Protein AF-A0A359N017-F1 (afdb_monomer)

Solvent-accessible surface area (backbone atoms only — not comparable to full-atom values): 4722 Å² total; per-residue (Å²): 126,56,68,70,62,52,39,58,74,73,44,63,82,64,37,36,70,66,57,53,50,50,47,49,23,64,76,70,73,46,90,69,62,67,68,62,49,54,54,50,52,58,72,64,57,35,56,40,75,69,86,46,71,44,79,54,91,95,43,77,38,58,28,28,30,77,35,84,84,44,62,78,62,68,62,78,118

Foldseek 3Di:
DPQVVQLVVVDDQKDFLVSSQVSNCVVVVHHDDSVVSVVVVVVLVQKDFPPDWDDDPPDTTTIIGGDPPRPVPVVPD

Nearest PDB structures (foldseek):
  5bs6-assembly2_D  TM=8.831E-01  e=7.206E-06  Bacteroides thetaiotaomicron VPI-5482
  5bs6-assembly1_B  TM=8.638E-01  e=1.700E-05  Bacteroides thetaiotaomicron VPI-5482
  3gz6-assembly1_B  TM=9.522E-01  e=1.153E-04  Shewanella oneidensis
  7q94-assembly1_A  TM=8.486E-01  e=3.754E-05  Agrobacterium fabrum str. C58
  7q92-assembly1_A  TM=8.017E-01  e=2.365E-05  Agrobacterium fabrum str. C58

Secondary structure (DSSP, 8-state):
--HHHHHHHHS-SSEEHHHHHHHHHHHHTS---HHHHHHHHHHT--EEEEEEEEEETTEEEEEEEE-TTTTTTGGG-

Radius of gyration: 12.2 Å; Cα contacts (8 Å, |Δi|>4): 81; chains: 1; bounding box: 32×22×29 Å

Mean predicted aligned error: 5.62 Å

Structure (mmCIF, N/CA/C/O backbone):
data_AF-A0A359N017-F1
#
_entry.id   AF-A0A359N017-F1
#
loop_
_atom_site.group_PDB
_atom_site.id
_atom_site.type_symbol
_atom_site.label_atom_id
_atom_site.label_alt_id
_atom_site.label_comp_id
_atom_site.label_asym_id
_atom_site.label_entity_id
_atom_site.label_seq_id
_atom_site.pdbx_PDB_ins_code
_atom_site.Cartn_x
_atom_site.Cartn_y
_atom_site.Cartn_z
_atom_site.occupancy
_atom_site.B_iso_or_equiv
_atom_site.auth_seq_id
_atom_site.auth_comp_id
_atom_site.auth_asym_id
_atom_site.auth_atom_id
_atom_site.pdbx_PDB_model_num
ATOM 1 N N . MET A 1 1 ? -11.147 -6.167 -14.008 1.00 49.09 1 MET A N 1
ATOM 2 C CA . MET A 1 1 ? -12.010 -6.628 -12.895 1.00 49.09 1 MET A CA 1
ATOM 3 C C . MET A 1 1 ? -11.286 -7.410 -11.782 1.00 49.09 1 MET A C 1
ATOM 5 O O . MET A 1 1 ? -11.946 -7.721 -10.803 1.00 49.09 1 MET A O 1
ATOM 9 N N . GLU A 1 2 ? -9.975 -7.712 -11.829 1.00 62.28 2 GLU A N 1
ATOM 10 C CA . GLU A 1 2 ? -9.492 -8.878 -11.045 1.00 62.28 2 GLU A CA 1
ATOM 11 C C . GLU A 1 2 ? -8.324 -8.641 -10.071 1.00 62.28 2 GLU A C 1
ATOM 13 O O . GLU A 1 2 ? -8.252 -9.307 -9.042 1.00 62.28 2 GLU A O 1
ATOM 18 N N . TYR A 1 3 ? -7.437 -7.670 -10.304 1.00 71.12 3 TYR A N 1
ATOM 19 C CA . TYR A 1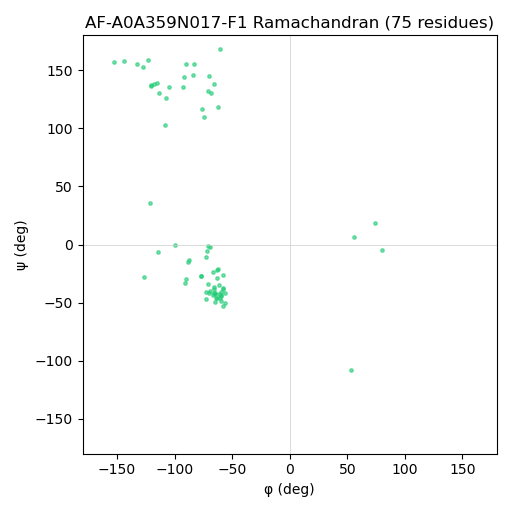 3 ? -6.168 -7.614 -9.559 1.00 71.12 3 TYR A CA 1
ATOM 20 C C . TYR A 1 3 ? -6.309 -7.261 -8.078 1.00 71.12 3 TYR A C 1
ATOM 22 O O . TYR A 1 3 ? -5.649 -7.866 -7.241 1.00 71.12 3 TYR A O 1
ATOM 30 N N . THR A 1 4 ? -7.192 -6.325 -7.720 1.00 73.50 4 THR A N 1
ATOM 31 C CA . THR A 1 4 ? -7.405 -5.972 -6.306 1.00 73.50 4 THR A CA 1
ATOM 32 C C . THR A 1 4 ? -8.124 -7.084 -5.543 1.00 73.50 4 THR A C 1
ATOM 34 O O . THR A 1 4 ? -7.828 -7.314 -4.374 1.00 73.50 4 THR A O 1
ATOM 37 N N . THR A 1 5 ? -9.027 -7.813 -6.202 1.00 78.88 5 THR A N 1
ATOM 38 C CA . THR A 1 5 ? -9.703 -8.983 -5.625 1.00 78.88 5 THR A CA 1
ATOM 39 C C . THR A 1 5 ? -8.711 -10.118 -5.387 1.00 78.88 5 THR A C 1
ATOM 41 O O . THR A 1 5 ? -8.708 -10.717 -4.315 1.00 78.88 5 THR A O 1
ATOM 44 N N . ILE A 1 6 ? -7.816 -10.378 -6.341 1.00 81.00 6 ILE A N 1
ATOM 45 C CA . ILE A 1 6 ? -6.738 -11.359 -6.171 1.00 81.00 6 ILE A CA 1
ATOM 46 C C . ILE A 1 6 ? -5.785 -10.903 -5.056 1.00 81.00 6 ILE A C 1
ATOM 48 O O . ILE A 1 6 ? -5.502 -11.671 -4.140 1.00 81.00 6 ILE A O 1
ATOM 52 N N . ALA A 1 7 ? -5.375 -9.631 -5.049 1.00 80.75 7 ALA A N 1
ATOM 53 C CA . ALA A 1 7 ? -4.521 -9.073 -4.002 1.00 80.75 7 ALA A CA 1
ATOM 54 C C . ALA A 1 7 ? -5.150 -9.197 -2.604 1.00 80.75 7 ALA A C 1
ATOM 56 O O . ALA A 1 7 ? -4.438 -9.522 -1.663 1.00 80.75 7 ALA A O 1
ATOM 57 N N . LYS A 1 8 ? -6.470 -9.017 -2.458 1.00 82.50 8 LYS A N 1
ATOM 58 C CA . LYS A 1 8 ? -7.192 -9.251 -1.194 1.00 82.50 8 LYS A CA 1
ATOM 59 C C . LYS A 1 8 ? -7.120 -10.696 -0.699 1.00 82.50 8 LYS A C 1
ATOM 61 O O . LYS A 1 8 ? -7.106 -10.904 0.505 1.00 82.50 8 LYS A O 1
ATOM 66 N N . ASN A 1 9 ? -7.113 -11.672 -1.606 1.00 83.62 9 ASN A N 1
ATOM 67 C CA . ASN A 1 9 ? -7.018 -13.087 -1.237 1.00 83.62 9 ASN A CA 1
ATOM 68 C C . ASN A 1 9 ? -5.587 -13.492 -0.852 1.00 83.62 9 ASN A C 1
ATOM 70 O O . ASN A 1 9 ? -5.403 -14.431 -0.085 1.00 83.62 9 ASN A O 1
ATOM 74 N N . ILE A 1 10 ? -4.578 -12.800 -1.390 1.00 86.88 10 ILE A N 1
ATOM 75 C CA . ILE A 1 10 ? -3.160 -13.104 -1.144 1.00 86.88 10 ILE A CA 1
ATOM 76 C C . ILE A 1 10 ? -2.615 -12.319 0.056 1.00 86.88 10 ILE A C 1
ATOM 78 O O . ILE A 1 10 ? -1.725 -12.793 0.763 1.00 86.88 10 ILE A O 1
ATOM 82 N N . LEU A 1 11 ? -3.109 -11.101 0.278 1.00 90.38 11 LEU A N 1
ATOM 83 C CA . LEU A 1 11 ? -2.643 -10.243 1.357 1.00 90.38 11 LEU A CA 1
ATOM 84 C C . LEU A 1 11 ? -3.340 -10.577 2.683 1.00 90.38 11 LEU A C 1
ATOM 86 O O . LEU A 1 11 ? -4.528 -10.895 2.698 1.00 90.38 11 LEU A O 1
ATOM 90 N N . PRO A 1 12 ? -2.626 -10.443 3.814 1.00 91.50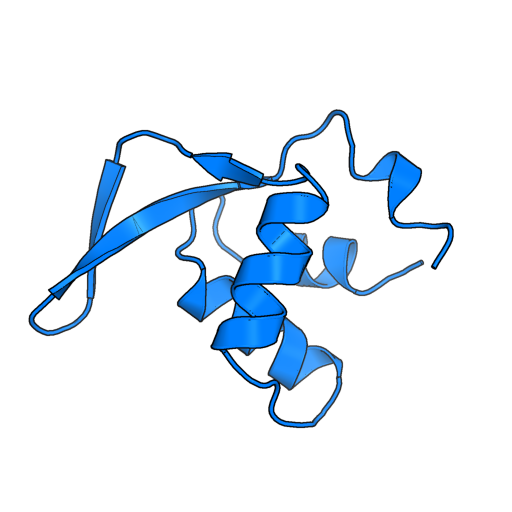 12 PRO A N 1
ATOM 91 C CA . PRO A 1 12 ? -3.254 -10.459 5.133 1.00 91.50 12 PRO A CA 1
ATOM 92 C C . PRO A 1 12 ? -4.273 -9.318 5.278 1.00 91.50 12 PRO A C 1
ATOM 94 O O . PRO A 1 12 ? -4.285 -8.379 4.486 1.00 91.50 12 PRO A O 1
ATOM 97 N N . GLN A 1 13 ? -5.099 -9.357 6.330 1.00 90.31 13 GLN A N 1
ATOM 98 C CA . GLN A 1 13 ? -6.086 -8.299 6.595 1.00 90.31 13 GLN A CA 1
ATOM 99 C C . GLN A 1 13 ? -5.430 -6.910 6.696 1.00 90.31 13 GLN A C 1
ATOM 101 O O . GLN A 1 13 ? -5.937 -5.960 6.107 1.00 90.31 13 GLN A O 1
ATOM 106 N N . LYS A 1 14 ? -4.268 -6.834 7.361 1.00 94.50 14 LYS A N 1
ATOM 107 C CA . LYS A 1 14 ? -3.420 -5.643 7.489 1.00 94.50 14 LYS A CA 1
ATOM 108 C C . LYS A 1 14 ? -2.102 -5.864 6.772 1.00 94.50 14 LYS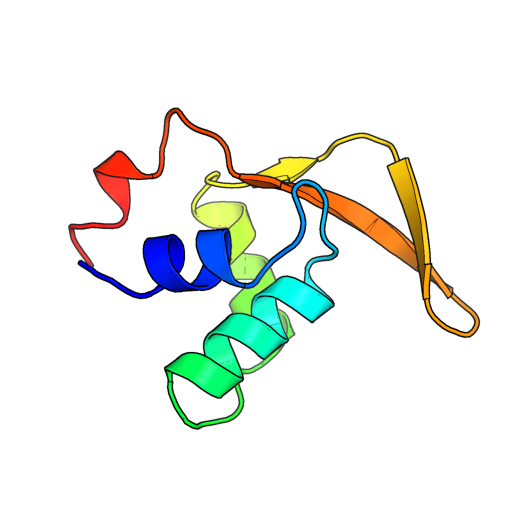 A C 1
ATOM 110 O O . LYS A 1 14 ? -1.433 -6.862 7.024 1.00 94.50 14 LYS A O 1
ATOM 115 N N . PHE A 1 15 ? -1.703 -4.923 5.931 1.00 94.81 15 PHE A N 1
ATOM 116 C CA . PHE A 1 15 ? -0.497 -5.041 5.118 1.00 94.81 15 PHE A CA 1
ATOM 117 C C . PHE A 1 15 ? 0.218 -3.701 4.961 1.00 94.81 15 PHE A C 1
ATOM 119 O O . PHE A 1 15 ? -0.358 -2.621 5.065 1.00 94.81 15 PHE A O 1
ATOM 126 N N . THR A 1 16 ? 1.505 -3.762 4.654 1.00 95.19 16 THR A N 1
ATOM 127 C CA . THR A 1 16 ? 2.317 -2.603 4.287 1.00 95.19 16 THR A CA 1
ATOM 128 C C . THR A 1 16 ? 2.154 -2.272 2.801 1.00 95.19 16 THR A C 1
ATOM 130 O O . THR A 1 16 ? 1.917 -3.148 1.965 1.00 95.19 16 THR A O 1
ATOM 133 N N . LEU A 1 17 ? 2.400 -1.013 2.414 1.00 93.50 17 LEU A N 1
ATOM 134 C CA . LEU A 1 17 ? 2.417 -0.620 0.991 1.00 93.50 17 LEU A CA 1
ATOM 135 C C . LEU A 1 17 ? 3.440 -1.404 0.158 1.00 93.50 17 LEU A C 1
ATOM 137 O O . LEU A 1 17 ? 3.275 -1.542 -1.049 1.00 93.50 17 LEU A O 1
ATOM 141 N N . THR A 1 18 ? 4.504 -1.901 0.789 1.00 93.38 18 THR A N 1
ATOM 142 C CA . THR A 1 18 ? 5.514 -2.723 0.114 1.00 93.38 18 THR A CA 1
ATOM 143 C C . THR A 1 18 ? 4.974 -4.119 -0.197 1.00 93.38 18 THR A C 1
ATOM 145 O O . THR A 1 18 ? 5.238 -4.635 -1.277 1.00 93.38 18 THR A O 1
ATOM 148 N N . GLN A 1 19 ? 4.218 -4.734 0.719 1.00 94.12 19 GLN A N 1
ATOM 149 C CA . GLN A 1 19 ? 3.557 -6.020 0.459 1.00 94.12 19 GLN A CA 1
ATOM 150 C C . GLN A 1 19 ? 2.502 -5.876 -0.638 1.00 94.12 19 GLN A C 1
ATOM 152 O O . GLN A 1 19 ? 2.461 -6.699 -1.548 1.00 94.12 19 GLN A O 1
ATOM 157 N N . LEU A 1 20 ? 1.715 -4.797 -0.604 1.00 93.31 20 LEU A N 1
ATOM 158 C CA . LEU A 1 20 ? 0.739 -4.511 -1.651 1.00 93.31 20 LEU A CA 1
ATOM 159 C C . LEU A 1 20 ? 1.400 -4.328 -3.026 1.00 93.31 20 LEU A C 1
ATOM 161 O O . LEU A 1 20 ? 0.938 -4.918 -3.996 1.00 93.31 20 LEU A O 1
ATOM 165 N N . GLN A 1 21 ? 2.490 -3.555 -3.110 1.00 92.94 21 GLN A N 1
ATOM 166 C CA . GLN A 1 21 ? 3.246 -3.387 -4.356 1.00 92.94 21 GLN A CA 1
ATOM 167 C C . GLN A 1 21 ? 3.699 -4.742 -4.910 1.00 92.94 21 GLN A C 1
ATOM 169 O O . GLN A 1 21 ? 3.418 -5.046 -6.063 1.00 92.94 21 GLN A O 1
ATOM 174 N N . LYS A 1 22 ? 4.319 -5.578 -4.069 1.00 92.69 22 LYS A N 1
ATOM 175 C CA . LYS A 1 22 ? 4.788 -6.910 -4.471 1.00 92.69 22 LYS A CA 1
ATOM 176 C C . LYS A 1 22 ? 3.661 -7.807 -4.965 1.00 92.69 22 LYS A C 1
ATOM 178 O O . LYS A 1 22 ? 3.842 -8.521 -5.940 1.00 92.69 22 LYS A O 1
ATOM 183 N N . ALA A 1 23 ? 2.504 -7.778 -4.303 1.00 91.56 23 ALA A N 1
ATOM 184 C CA . ALA A 1 23 ? 1.345 -8.538 -4.757 1.00 91.56 23 ALA A CA 1
ATOM 185 C C . ALA A 1 23 ? 0.932 -8.106 -6.172 1.00 91.56 23 ALA A C 1
ATOM 187 O O . ALA A 1 23 ? 0.705 -8.956 -7.025 1.00 91.56 23 ALA A O 1
ATOM 188 N N . TYR A 1 24 ? 0.909 -6.799 -6.447 1.00 89.50 24 TYR A N 1
ATOM 189 C CA . TYR A 1 24 ? 0.621 -6.279 -7.784 1.00 89.50 24 TYR A CA 1
ATOM 190 C C . TYR A 1 24 ? 1.693 -6.653 -8.814 1.00 89.50 24 TYR A C 1
ATOM 192 O O . TYR A 1 24 ? 1.338 -7.045 -9.917 1.00 89.50 24 TYR A O 1
ATOM 200 N N . GLU A 1 25 ? 2.976 -6.580 -8.465 1.00 91.44 25 GLU A N 1
ATOM 201 C CA . GLU A 1 25 ? 4.085 -6.980 -9.348 1.00 91.44 25 GLU A CA 1
ATOM 202 C C . GLU A 1 25 ? 4.002 -8.463 -9.725 1.00 91.44 25 GLU A C 1
ATOM 204 O O . GLU A 1 25 ? 4.156 -8.810 -10.893 1.00 91.44 25 GLU A O 1
ATOM 209 N N . ILE A 1 26 ? 3.682 -9.333 -8.760 1.00 90.62 26 ILE A N 1
ATOM 210 C CA . ILE A 1 26 ? 3.484 -10.772 -8.997 1.00 90.62 26 ILE A CA 1
ATOM 211 C C . ILE A 1 26 ? 2.297 -11.004 -9.933 1.00 90.62 26 ILE A C 1
ATOM 213 O O . ILE A 1 26 ? 2.397 -11.784 -10.875 1.00 90.62 26 ILE A O 1
ATOM 217 N N . ILE A 1 27 ? 1.178 -10.323 -9.680 1.00 86.81 27 ILE A N 1
ATOM 218 C CA . ILE A 1 27 ? -0.045 -10.452 -10.476 1.00 86.81 27 ILE A CA 1
ATOM 219 C C . ILE A 1 27 ? 0.162 -9.937 -11.911 1.00 86.81 27 ILE A C 1
ATOM 221 O O . ILE A 1 27 ? -0.370 -10.521 -12.851 1.00 86.81 27 ILE A O 1
ATOM 225 N N . LEU A 1 28 ? 0.915 -8.848 -12.084 1.00 86.50 28 LEU A N 1
ATOM 226 C CA . LEU A 1 28 ? 1.154 -8.216 -13.384 1.00 86.50 28 LEU A CA 1
ATOM 227 C C . LEU A 1 28 ? 2.363 -8.805 -14.133 1.00 86.50 28 LEU A C 1
ATOM 229 O O . LEU A 1 28 ? 2.508 -8.565 -15.329 1.00 86.50 28 LEU A O 1
ATOM 233 N N . GLY A 1 29 ? 3.231 -9.556 -13.452 1.00 91.12 29 GLY A N 1
ATOM 234 C CA . GLY A 1 29 ? 4.414 -10.194 -14.037 1.00 91.12 29 GLY A CA 1
ATOM 235 C C . GLY A 1 29 ? 5.572 -9.241 -14.358 1.00 91.12 29 GLY A C 1
ATOM 236 O O . GLY A 1 29 ? 6.441 -9.593 -15.152 1.00 91.12 29 GLY A O 1
ATOM 237 N N . HIS A 1 30 ? 5.594 -8.040 -13.776 1.00 90.50 30 HIS A N 1
ATOM 238 C CA . HIS A 1 30 ? 6.655 -7.048 -13.980 1.00 90.50 30 HIS A CA 1
ATOM 239 C C . HIS A 1 30 ? 6.813 -6.122 -12.767 1.00 90.50 30 HIS A C 1
ATOM 241 O O . HIS A 1 30 ? 5.871 -5.934 -11.994 1.00 90.50 30 HIS A O 1
ATOM 247 N N . ASP A 1 31 ? 7.998 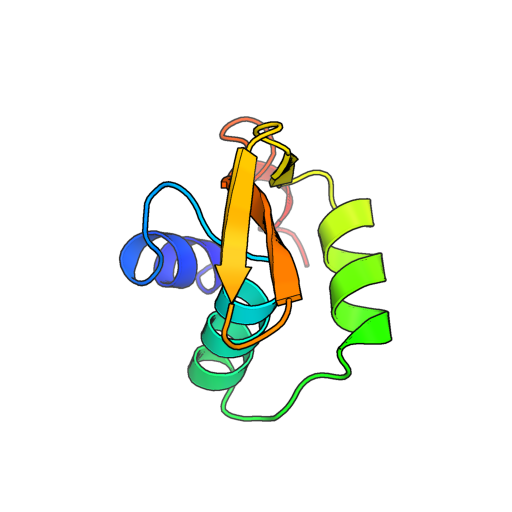-5.526 -12.620 1.00 92.62 31 ASP A N 1
ATOM 248 C CA . ASP A 1 31 ? 8.292 -4.563 -11.559 1.00 92.62 31 ASP A CA 1
ATOM 249 C C . ASP A 1 31 ? 7.551 -3.234 -11.758 1.00 92.62 31 ASP A C 1
ATOM 251 O O . ASP A 1 31 ? 7.398 -2.728 -12.876 1.00 92.62 31 ASP A O 1
ATOM 255 N N . ILE A 1 32 ? 7.142 -2.622 -10.646 1.00 91.38 32 ILE A N 1
ATOM 256 C CA . ILE A 1 32 ? 6.453 -1.334 -10.632 1.00 91.38 32 ILE A CA 1
ATOM 257 C C . ILE A 1 32 ? 7.339 -0.304 -9.935 1.00 91.38 32 ILE A C 1
ATOM 259 O O . ILE A 1 32 ? 7.914 -0.541 -8.871 1.00 91.38 32 ILE A O 1
ATOM 263 N N . ASP A 1 33 ? 7.391 0.912 -10.483 1.00 93.88 33 ASP A N 1
ATOM 264 C CA . ASP A 1 33 ? 8.049 2.008 -9.779 1.00 93.88 33 ASP A CA 1
ATOM 265 C C . ASP A 1 33 ? 7.347 2.309 -8.443 1.00 93.88 33 ASP A C 1
ATOM 267 O O . ASP A 1 33 ? 6.189 2.735 -8.377 1.00 93.88 33 ASP A O 1
ATOM 271 N N . LYS A 1 34 ? 8.100 2.149 -7.355 1.00 90.56 34 LYS A N 1
ATOM 272 C CA . LYS A 1 34 ? 7.624 2.315 -5.979 1.00 90.56 34 LYS A CA 1
ATOM 273 C C . LYS A 1 34 ? 7.036 3.699 -5.701 1.00 90.56 34 LYS A C 1
ATOM 275 O O . LYS A 1 34 ? 6.090 3.817 -4.916 1.00 90.56 34 LYS A O 1
ATOM 280 N N . ARG A 1 35 ? 7.608 4.770 -6.264 1.00 91.06 35 ARG A N 1
ATOM 281 C CA . ARG A 1 35 ? 7.151 6.145 -5.983 1.00 91.06 35 ARG A CA 1
ATOM 282 C C . ARG A 1 35 ? 5.815 6.402 -6.666 1.00 91.06 35 ARG A C 1
ATOM 284 O O . ARG A 1 35 ? 4.889 6.895 -6.018 1.00 91.06 35 ARG A O 1
ATOM 291 N N . ASN A 1 36 ? 5.709 6.024 -7.933 1.00 90.19 36 ASN A N 1
ATOM 292 C CA . ASN A 1 36 ? 4.494 6.149 -8.725 1.00 90.19 36 ASN A CA 1
ATOM 293 C C . ASN A 1 36 ? 3.383 5.260 -8.170 1.00 90.19 36 ASN A C 1
ATOM 295 O O . ASN A 1 36 ? 2.256 5.732 -8.018 1.00 90.19 36 ASN A O 1
ATOM 299 N N . PHE A 1 37 ? 3.711 4.031 -7.764 1.00 91.50 37 PHE A N 1
ATOM 300 C CA . PHE A 1 37 ? 2.762 3.128 -7.121 1.00 91.50 37 PHE A CA 1
ATOM 301 C C . PHE A 1 37 ? 2.161 3.744 -5.858 1.00 91.50 37 PHE A C 1
ATOM 303 O O . PHE A 1 37 ? 0.942 3.859 -5.741 1.00 91.50 37 PHE A O 1
ATOM 310 N N . ARG A 1 38 ? 3.010 4.214 -4.935 1.00 91.19 38 ARG A N 1
ATOM 311 C CA . ARG A 1 38 ? 2.556 4.833 -3.681 1.00 91.19 38 ARG A CA 1
ATOM 312 C C . ARG A 1 38 ? 1.688 6.062 -3.930 1.00 91.19 38 ARG A C 1
ATOM 314 O O . ARG A 1 38 ? 0.640 6.191 -3.306 1.00 91.19 38 ARG A O 1
ATOM 321 N N . LYS A 1 39 ? 2.088 6.943 -4.852 1.00 89.94 39 LYS A N 1
ATOM 322 C CA . LYS A 1 39 ? 1.279 8.115 -5.220 1.00 89.94 39 LYS A CA 1
ATOM 323 C C . LYS A 1 39 ? -0.087 7.700 -5.769 1.00 89.94 39 LYS A C 1
ATOM 325 O O . LYS A 1 39 ? -1.102 8.210 -5.303 1.00 89.94 39 LYS A O 1
ATOM 330 N N . LYS A 1 40 ? -0.117 6.754 -6.713 1.00 88.81 40 LYS A N 1
ATOM 331 C CA . LYS A 1 40 ? -1.350 6.294 -7.363 1.00 88.81 40 LYS A CA 1
ATOM 332 C C . LYS A 1 40 ? -2.282 5.606 -6.367 1.00 88.81 40 LYS A C 1
ATOM 334 O O . LYS A 1 40 ? -3.439 5.990 -6.272 1.00 88.81 40 LYS A O 1
ATOM 339 N N . ILE A 1 41 ? -1.783 4.656 -5.576 1.00 87.00 41 ILE A N 1
ATOM 340 C CA . ILE A 1 41 ? -2.617 3.866 -4.660 1.00 87.00 41 ILE A CA 1
ATOM 341 C C . ILE A 1 41 ? -3.224 4.712 -3.534 1.00 87.00 41 ILE A C 1
ATOM 343 O O . ILE A 1 41 ? -4.383 4.519 -3.181 1.00 87.00 41 ILE A O 1
ATOM 347 N N . ILE A 1 42 ? -2.476 5.695 -3.019 1.00 86.81 42 ILE A N 1
ATOM 348 C CA . ILE A 1 42 ? -2.980 6.642 -2.016 1.00 86.81 42 ILE A CA 1
ATOM 349 C C . ILE A 1 42 ? -4.010 7.583 -2.652 1.00 86.81 42 ILE A C 1
ATOM 351 O O . ILE A 1 42 ? -5.056 7.839 -2.059 1.00 86.81 42 ILE A O 1
ATOM 355 N N . SER A 1 43 ? -3.753 8.066 -3.874 1.00 86.50 43 SER A N 1
ATOM 356 C CA . SER A 1 43 ? -4.692 8.927 -4.604 1.00 86.50 43 SER A CA 1
ATOM 357 C C . SER A 1 43 ? -6.016 8.233 -4.922 1.00 86.50 43 SER A C 1
ATOM 359 O O . SER A 1 43 ? -7.036 8.910 -5.022 1.00 86.50 43 SER A O 1
ATOM 361 N N . LEU A 1 44 ? -6.006 6.908 -5.084 1.00 83.62 44 LEU A N 1
ATOM 362 C CA . LEU A 1 44 ? -7.209 6.106 -5.304 1.00 83.62 44 LEU A CA 1
ATOM 363 C C . LEU A 1 44 ? -8.072 5.964 -4.042 1.00 83.62 44 LEU A C 1
ATOM 365 O O . LEU A 1 44 ? -9.180 5.459 -4.156 1.00 83.62 44 LEU A O 1
ATOM 369 N N . LYS A 1 45 ? -7.569 6.363 -2.861 1.00 84.69 45 LYS A N 1
ATOM 370 C CA . LYS A 1 45 ? -8.255 6.330 -1.551 1.00 84.69 45 LYS A CA 1
ATOM 371 C C . LYS A 1 45 ? -8.799 4.960 -1.096 1.00 84.69 45 LYS A C 1
ATOM 373 O O . LYS A 1 45 ? -9.313 4.826 0.010 1.00 84.69 45 LYS A O 1
ATOM 378 N N . ILE A 1 46 ? -8.505 3.894 -1.841 1.00 84.19 46 ILE A N 1
ATOM 379 C CA . ILE A 1 46 ? -8.910 2.513 -1.537 1.00 84.19 46 ILE A CA 1
ATOM 380 C C . ILE A 1 46 ? -8.232 1.882 -0.315 1.00 84.19 46 ILE A C 1
ATOM 382 O O . ILE A 1 46 ? -8.512 0.725 0.001 1.00 84.19 46 ILE A O 1
ATOM 386 N N . LEU A 1 47 ? -7.322 2.594 0.349 1.00 89.25 47 LEU A N 1
ATOM 387 C CA . LEU A 1 47 ? -6.607 2.126 1.532 1.00 89.25 47 LEU A CA 1
ATOM 388 C C . LEU A 1 47 ? -6.934 3.009 2.731 1.00 89.25 47 LEU A C 1
ATOM 390 O O . LEU A 1 47 ? -6.931 4.236 2.634 1.00 89.25 47 LEU A O 1
ATOM 394 N N . LYS A 1 48 ? -7.129 2.373 3.882 1.00 92.12 48 LYS A N 1
ATOM 395 C CA . LYS A 1 48 ? -7.238 3.027 5.183 1.00 92.12 48 LYS A CA 1
ATOM 396 C C . LYS A 1 48 ? -5.965 2.756 5.980 1.00 92.12 48 LYS A C 1
ATOM 398 O O . LYS A 1 48 ? -5.577 1.604 6.133 1.00 92.12 48 LYS A O 1
ATOM 403 N N . GLU A 1 49 ? -5.310 3.806 6.475 1.00 92.94 49 GLU A N 1
ATOM 404 C CA . GLU A 1 49 ? -4.206 3.662 7.433 1.00 92.94 49 GLU A CA 1
ATOM 405 C C . GLU A 1 49 ? -4.769 3.204 8.786 1.00 92.94 49 GLU A C 1
ATOM 407 O O . GLU A 1 49 ? -5.755 3.772 9.262 1.00 92.94 49 GLU A O 1
ATOM 412 N N . THR A 1 50 ? -4.168 2.181 9.400 1.00 93.19 50 THR A N 1
ATOM 413 C CA . THR A 1 50 ? -4.677 1.629 10.672 1.00 93.19 50 THR A CA 1
ATOM 414 C C . THR A 1 50 ? -4.122 2.340 11.905 1.00 93.19 50 THR A C 1
ATOM 416 O O . THR A 1 50 ? -4.641 2.164 13.003 1.00 93.19 50 THR A O 1
ATOM 419 N N . GLY A 1 51 ? -3.071 3.148 11.735 1.00 93.75 51 GLY A N 1
ATOM 420 C CA . GLY A 1 51 ? -2.299 3.744 12.830 1.00 93.75 51 GLY A CA 1
ATOM 421 C C . GLY A 1 51 ? -1.269 2.791 13.445 1.00 93.75 51 GLY A C 1
ATOM 422 O O . GLY A 1 51 ? -0.475 3.210 14.284 1.00 93.75 51 GLY A O 1
ATOM 423 N N . GLU A 1 52 ? -1.236 1.530 13.011 1.00 95.06 52 GLU A N 1
ATOM 424 C CA . GLU A 1 52 ? -0.263 0.545 13.475 1.00 95.06 52 GLU A CA 1
ATOM 425 C C . GLU A 1 52 ? 0.998 0.547 12.610 1.00 95.06 52 GLU A C 1
ATOM 427 O O . GLU A 1 52 ? 0.997 0.903 11.424 1.00 95.06 52 GLU A O 1
ATOM 432 N N . LEU A 1 53 ? 2.090 0.100 13.225 1.00 93.69 53 LEU A N 1
ATOM 433 C CA . LEU A 1 53 ? 3.384 -0.059 12.584 1.00 93.69 53 LEU A CA 1
ATOM 434 C C . LEU A 1 53 ? 3.823 -1.522 12.665 1.00 93.69 53 LEU A C 1
ATOM 436 O O . LEU A 1 53 ? 3.753 -2.145 13.720 1.00 93.69 53 LEU A O 1
ATOM 440 N N . GLU A 1 54 ? 4.345 -2.043 11.563 1.00 92.25 54 GLU A N 1
ATOM 441 C CA . GLU A 1 54 ? 4.997 -3.346 11.488 1.00 92.25 54 GLU A CA 1
ATOM 442 C C . GLU A 1 54 ? 6.513 -3.166 11.400 1.00 92.25 54 GLU A C 1
ATOM 444 O O . GLU A 1 54 ? 7.021 -2.338 10.635 1.00 92.25 54 GLU A O 1
ATOM 449 N N . LYS A 1 55 ? 7.264 -3.960 12.167 1.00 93.00 55 LYS A N 1
ATOM 450 C CA . LYS A 1 55 ? 8.722 -4.001 12.046 1.00 93.00 55 LYS A CA 1
ATOM 451 C C . LYS A 1 55 ? 9.105 -4.772 10.784 1.00 93.00 55 LYS A C 1
ATOM 453 O O . LYS A 1 55 ? 9.011 -5.994 10.730 1.00 93.00 55 LYS A O 1
ATOM 458 N N . VAL A 1 56 ? 9.611 -4.054 9.789 1.00 87.25 56 VAL A N 1
ATOM 459 C CA . VAL A 1 56 ? 10.105 -4.606 8.528 1.00 87.25 56 VAL A CA 1
ATOM 460 C C . VAL A 1 56 ? 11.626 -4.501 8.495 1.00 87.25 56 VAL A C 1
ATOM 462 O O . VAL A 1 56 ? 12.195 -3.437 8.229 1.00 87.25 56 VAL A O 1
ATOM 465 N N . ARG A 1 57 ? 12.298 -5.634 8.731 1.00 85.44 57 ARG A N 1
ATOM 466 C CA . ARG A 1 57 ? 13.762 -5.715 8.888 1.00 85.44 57 ARG A CA 1
ATOM 467 C C . ARG A 1 57 ? 14.238 -4.722 9.963 1.00 85.44 57 ARG A C 1
ATOM 469 O O . ARG A 1 57 ? 13.967 -4.927 11.143 1.00 85.44 57 ARG A O 1
ATOM 476 N N . SER A 1 58 ? 14.897 -3.640 9.547 1.00 89.69 58 SER A N 1
ATOM 477 C CA . SER A 1 58 ? 15.447 -2.599 10.424 1.00 89.69 58 SER A CA 1
ATOM 478 C C . SER A 1 58 ? 14.571 -1.345 10.527 1.00 89.69 58 SER A C 1
ATOM 480 O O . SER A 1 58 ?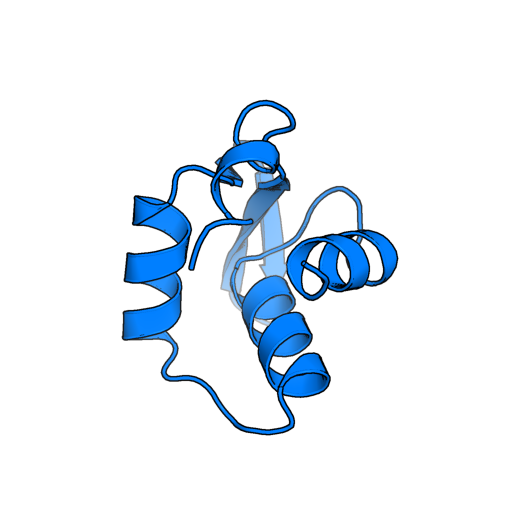 14.948 -0.418 11.230 1.00 89.69 58 SER A O 1
ATOM 482 N N . ASN A 1 59 ? 13.429 -1.288 9.833 1.00 88.19 59 ASN A N 1
ATOM 483 C CA . ASN A 1 59 ? 12.563 -0.106 9.783 1.00 88.19 59 ASN A CA 1
ATOM 484 C C . ASN A 1 59 ? 11.142 -0.426 10.252 1.00 88.19 59 ASN A C 1
ATOM 486 O O . ASN A 1 59 ? 10.706 -1.572 10.202 1.00 88.19 59 ASN A O 1
ATOM 490 N N . MET A 1 60 ? 10.397 0.598 10.661 1.00 93.38 60 MET A N 1
ATOM 491 C CA . MET A 1 60 ? 8.956 0.494 10.895 1.00 93.38 60 MET A CA 1
ATOM 492 C C . MET A 1 60 ? 8.195 0.882 9.625 1.00 93.38 60 MET A C 1
ATOM 494 O O . MET A 1 60 ? 8.532 1.869 8.967 1.00 93.38 60 MET A O 1
ATOM 498 N N . ALA A 1 61 ? 7.175 0.110 9.269 1.00 94.38 61 ALA A N 1
ATOM 499 C CA . ALA A 1 61 ? 6.300 0.372 8.137 1.00 94.38 61 ALA A CA 1
ATOM 500 C C . ALA A 1 61 ? 4.859 0.527 8.615 1.00 94.38 61 ALA A C 1
ATOM 502 O O . ALA A 1 61 ? 4.385 -0.252 9.430 1.00 94.38 61 ALA A O 1
ATOM 503 N N . LYS A 1 62 ? 4.152 1.519 8.078 1.00 95.62 62 LYS A N 1
ATOM 504 C CA . LYS A 1 62 ? 2.729 1.711 8.353 1.00 95.62 62 LYS A CA 1
ATOM 505 C C . LYS A 1 62 ? 1.904 0.557 7.794 1.00 95.62 62 LYS A C 1
ATOM 507 O O . LYS A 1 62 ? 2.151 0.127 6.659 1.00 95.62 62 LYS A O 1
ATOM 512 N N . LEU A 1 63 ? 0.930 0.113 8.579 1.00 96.06 63 LEU A N 1
ATOM 513 C CA . LEU A 1 63 ? -0.070 -0.856 8.162 1.00 96.06 63 LEU A CA 1
ATOM 514 C C . LEU A 1 63 ? -1.310 -0.163 7.590 1.00 96.06 63 LEU A C 1
ATOM 516 O O . LEU A 1 63 ? -1.729 0.915 8.021 1.00 96.06 63 LEU A O 1
ATOM 520 N N . TYR A 1 64 ? -1.868 -0.815 6.580 1.00 94.69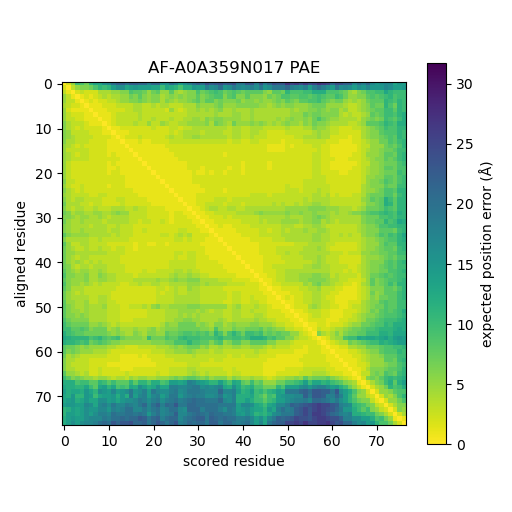 64 TYR A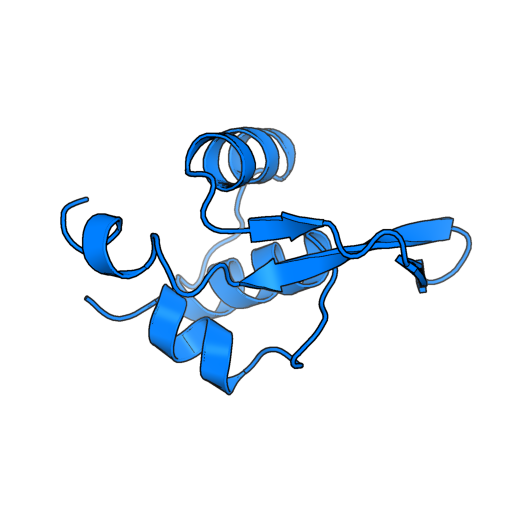 N 1
ATOM 521 C CA . TYR A 1 64 ? -3.041 -0.397 5.837 1.00 94.69 64 TYR A CA 1
ATOM 522 C C . TYR A 1 64 ? -4.009 -1.567 5.699 1.00 94.69 64 TYR A C 1
ATOM 524 O O . TYR A 1 64 ? -3.606 -2.730 5.703 1.00 94.69 64 TYR A O 1
ATOM 532 N N . GLU A 1 65 ? -5.278 -1.230 5.514 1.00 92.62 65 GLU A N 1
ATOM 533 C CA . GLU A 1 65 ? -6.358 -2.158 5.188 1.00 92.62 65 GLU A CA 1
ATOM 534 C C . GLU A 1 65 ? -7.094 -1.655 3.944 1.00 92.62 65 GLU A C 1
ATOM 536 O O . GLU A 1 65 ? -7.139 -0.449 3.674 1.00 92.62 65 GLU A O 1
ATOM 541 N N . PHE A 1 66 ? -7.698 -2.561 3.174 1.00 89.06 66 PHE A N 1
ATOM 542 C CA . PHE A 1 66 ? -8.557 -2.153 2.064 1.00 89.06 66 PHE A CA 1
ATOM 543 C C . PHE A 1 66 ? -9.837 -1.489 2.581 1.00 89.06 66 PHE A C 1
ATOM 545 O O . PHE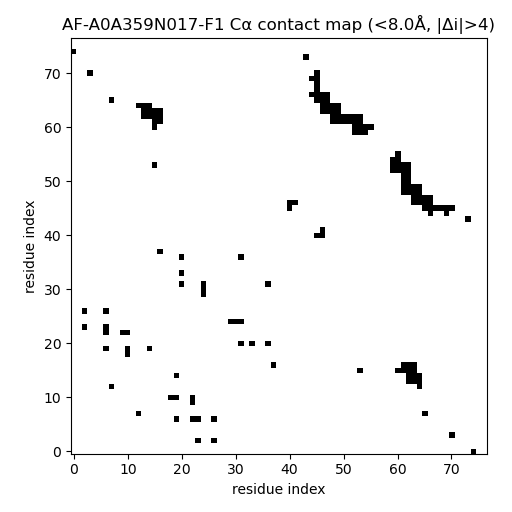 A 1 66 ? -10.553 -2.047 3.410 1.00 89.06 66 PHE A O 1
ATOM 552 N N . SER A 1 67 ? -10.163 -0.320 2.035 1.00 83.50 67 SER A N 1
ATOM 553 C CA . SER A 1 67 ? -11.435 0.357 2.273 1.00 83.50 67 SER A CA 1
ATOM 554 C C . SER A 1 67 ? -12.538 -0.333 1.472 1.00 83.50 67 SER A C 1
ATOM 556 O O . SER A 1 67 ? -12.524 -0.333 0.240 1.00 83.50 67 SER A O 1
ATOM 558 N N . ASP A 1 68 ? -13.519 -0.911 2.164 1.00 69.75 68 ASP A N 1
ATOM 559 C CA . ASP A 1 68 ? -14.619 -1.656 1.534 1.00 69.75 68 ASP A CA 1
ATOM 560 C C . ASP A 1 68 ? -15.501 -0.777 0.623 1.00 69.75 68 ASP A C 1
ATOM 562 O O . ASP A 1 68 ? -16.150 -1.246 -0.311 1.00 69.75 68 ASP A O 1
ATOM 566 N N . LYS A 1 69 ? -15.468 0.541 0.850 1.00 60.94 69 LYS A N 1
ATOM 567 C CA . LYS A 1 69 ? -16.348 1.523 0.208 1.00 60.94 69 LYS A CA 1
ATOM 568 C C . LYS A 1 69 ? -15.954 1.870 -1.234 1.00 60.94 69 LYS A C 1
ATOM 570 O O . LYS A 1 69 ? -16.827 2.233 -2.017 1.00 60.94 69 LYS A O 1
ATOM 575 N N . GLU A 1 70 ? -14.675 1.754 -1.600 1.00 55.06 70 GLU A N 1
ATOM 576 C CA . GLU A 1 70 ? -14.149 2.305 -2.868 1.00 55.06 70 GLU A CA 1
ATOM 577 C C . GLU A 1 70 ? -13.662 1.259 -3.876 1.00 55.06 70 GLU A C 1
ATOM 579 O O . GLU A 1 70 ? -13.407 1.577 -5.037 1.00 55.06 70 GLU A O 1
ATOM 584 N N . LEU A 1 71 ? -13.630 -0.018 -3.495 1.00 55.31 71 LEU A N 1
ATOM 585 C CA . LEU A 1 71 ? -13.272 -1.116 -4.404 1.00 55.31 71 LEU A CA 1
ATOM 586 C C . LEU A 1 71 ? -14.242 -1.268 -5.581 1.00 55.31 71 LEU A C 1
ATOM 588 O O . LEU A 1 71 ? -13.865 -1.801 -6.620 1.00 55.31 71 LEU A O 1
ATOM 592 N N . LYS A 1 72 ? -15.467 -0.747 -5.444 1.00 49.47 72 LYS A N 1
ATOM 593 C CA . LYS A 1 72 ? -16.451 -0.680 -6.531 1.00 49.47 72 LYS A CA 1
ATOM 594 C C . LYS A 1 72 ? -16.029 0.271 -7.661 1.00 49.47 72 LYS A C 1
ATOM 596 O O . LYS A 1 72 ? -16.490 0.100 -8.781 1.00 49.47 72 LYS A O 1
ATOM 601 N N . ILE A 1 73 ? -15.162 1.250 -7.385 1.00 50.31 73 ILE A N 1
ATOM 602 C CA . ILE A 1 73 ? -14.797 2.321 -8.330 1.00 50.31 73 ILE A CA 1
ATOM 603 C C . ILE A 1 73 ? -13.578 1.931 -9.185 1.00 50.31 73 ILE A C 1
ATOM 605 O O . ILE A 1 73 ? -13.492 2.309 -10.350 1.00 50.31 73 ILE A O 1
ATOM 609 N N . VAL A 1 74 ? -12.662 1.105 -8.666 1.00 53.06 74 VAL A N 1
ATOM 610 C CA . VAL A 1 74 ? -11.432 0.689 -9.384 1.00 53.06 74 VAL A CA 1
ATOM 611 C C . VAL A 1 74 ? -11.708 -0.294 -10.537 1.00 53.06 74 VAL A C 1
ATOM 613 O 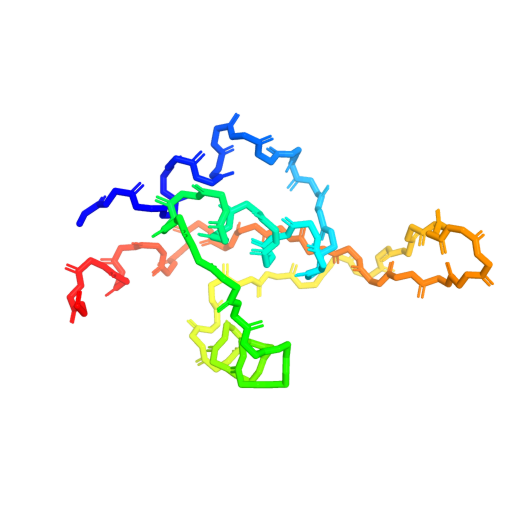O . VAL A 1 74 ? -10.818 -0.597 -11.324 1.00 53.06 74 VAL A O 1
ATOM 616 N N . GLY A 1 75 ? -12.953 -0.750 -10.705 1.00 47.16 75 GLY A N 1
ATOM 617 C CA . GLY A 1 75 ? -13.382 -1.557 -11.852 1.00 47.16 75 GLY A CA 1
ATOM 618 C C . GLY A 1 75 ? -13.468 -0.813 -13.194 1.00 47.16 75 GLY A C 1
ATOM 619 O O . GLY A 1 75 ? -13.816 -1.452 -14.181 1.00 47.16 75 GLY A O 1
ATOM 620 N N . ILE A 1 76 ? -13.174 0.495 -13.239 1.00 41.03 76 ILE A N 1
ATOM 621 C CA . ILE A 1 76 ? -13.338 1.364 -14.425 1.00 41.03 76 ILE A CA 1
ATOM 622 C C . ILE A 1 76 ? -12.000 2.020 -14.842 1.00 41.03 76 ILE A C 1
ATOM 624 O O . ILE A 1 76 ? -11.961 3.173 -15.266 1.00 41.03 76 ILE A O 1
ATOM 628 N N . LEU A 1 77 ? -10.880 1.307 -14.693 1.00 41.25 77 LEU A N 1
ATOM 629 C CA . LEU A 1 77 ? -9.593 1.665 -15.308 1.00 41.25 77 LEU A CA 1
ATOM 630 C C . LEU A 1 77 ? -9.118 0.546 -16.228 1.00 41.25 77 LEU A C 1
ATOM 632 O O . LEU A 1 77 ? -9.220 -0.631 -15.807 1.00 41.25 77 LEU A O 1
#

Sequence (77 aa):
MEYTTIAKNILPQKFTLTQLQKAYEIILGHDIDKRNFRKKIISLKILKETGELEKVRSNMAKLYEFSDKELKIVGIL

pLDDT: mean 83.85, std 14.44, range [41.03, 96.06]